Protein 1N5Z (pdb70)

Radius of gyration: 23.33 Å; Cα contacts (8 Å, |Δi|>4): 313; chains: 4; bounding box: 60×45×47 Å

GO terms:
  GO:0005778 peroxisomal membrane (C, IDA)
  GO:1990429 peroxisomal importomer complex (C, IDA)
  GO:0016561 protein import into peroxisome matrix, translocation (P, IDA)
  GO:0016560 protein import into peroxisome matrix, docking (P, IGI)
  GO:0030674 protein-macromolecule adaptor activity (F, IPI)
  GO:0016560 protein import into peroxisome matrix, docking (P, IPI)
  GO:0008320 transmembrane protein transporter activity (F, IDA)
  GO:0016560 protein import into peroxisome matrix, docking (P, IDA)
  GO:0005778 peroxisomal membrane (C, TAS)
  GO:0005515 protein binding (F, IPI)

Nearest PDB structures (foldseek):
  1n5z-assembly1_A  TM=1.014E+00  e=5.915E-13  Saccharomyces cerevisiae
  1jqq-assembly1_A  TM=9.486E-01  e=7.840E-12  Saccharomyces cerevisiae
  1n5z-assembly2_B  TM=1.001E+00  e=3.862E-11  Saccharomyces cerevisiae
  1jqq-assembly1_C  TM=9.305E-01  e=5.675E-11  Saccharomyces cerevisiae
  2rf0-assembly4_D  TM=8.964E-01  e=1.875E-04  Homo sapiens

Foldseek 3Di:
DDDDCVPWWKKFFCAWDDDPPVVAADTDHGGWMWIFPAQADPVRHHHQWTWIATPVGDTHTDGNVRIDIDD/DDDDDDDDDD/DPDWWKKFFCDWADDPDVVAADTHHGRWIKIFDAQADPVRHGHQWTWIAGPVRDTHTDGNVRIDIDDDD/DDDDDDDDPD

Sequence (160 aa):
EPIDPSKLEFARALYDFVPENPEMEVALKKGDLMAILSKKDPLGRDSDWWKVRTKNGNIGYIPYNYIEIIKMPPTLPHRDWPSKLEFARALYDFVPENPEMEVALKKGDLMAILSKKDPLGRDSDWWKVRTKNGNIGYIPYNYIEIIKRRMPPTLPHRDW

InterPro domains:
  IPR001452 SH3 domain [PF00018] (312-363)
  IPR001452 SH3 domain [PR00452] (309-319)
  IPR001452 SH3 domain [PR00452] (324-339)
  IPR001452 SH3 domain [PR00452] (346-355)
  IPR001452 SH3 domain [PR00452] (358-370)
  IPR001452 SH3 domain [PS50002] (306-372)
  IPR001452 SH3 domain [SM00326] (309-371)
  IPR007223 Peroxin 13, N-terminal [PF04088] (140-283)
  IPR035463 Peroxin 13 [PTHR19332] (5-355)
  IPR036028 SH3-like domain superfamily [SSF50044] (298-375)

Structure (mmCIF, N/CA/C/O backbone):
data_1N5Z
#
_entry.id   1N5Z
#
_cell.length_a   50.350
_cell.length_b   63.204
_cell.length_c   66.935
_cell.angle_alpha   90.00
_cell.angle_beta   90.00
_cell.angle_gamma   90.00
#
_symmetry.space_group_name_H-M   'P 21 21 21'
#
loop_
_entity.id
_entity.type
_entity.pdbx_description
1 polymer 'Peroxisomal membrane protein PAS20'
2 polymer '14-mer peptide from Peroxisomal membrane protein PEX14'
3 water water
#
loop_
_atom_site.group_PDB
_atom_site.id
_atom_site.type_symbol
_atom_site.label_atom_id
_atom_site.label_alt_id
_atom_site.label_comp_id
_atom_site.label_asym_id
_atom_site.label_entity_id
_atom_site.label_seq_id
_atom_site.pdbx_PDB_ins_code
_atom_site.Cartn_x
_atom_site.Cartn_y
_atom_site.Cartn_z
_atom_site.occupancy
_atom_site.B_iso_or_equiv
_atom_site.auth_seq_id
_atom_site.auth_comp_id
_atom_site.auth_asym_id
_atom_site.auth_atom_id
_atom_site.pdbx_PDB_model_num
ATOM 1 N N . GLU A 1 7 ? -9.882 23.440 3.752 1.00 56.59 7 GLU A N 1
ATOM 2 C CA . GLU A 1 7 ? -8.498 23.783 3.453 1.00 57.19 7 GLU A CA 1
ATOM 3 C C . GLU A 1 7 ? -7.687 22.540 3.103 1.00 55.81 7 GLU A C 1
ATOM 4 O O . GLU A 1 7 ? -7.413 21.669 3.963 1.00 53.05 7 GLU A O 1
ATOM 10 N N . PRO A 1 8 ? -7.228 22.433 1.829 1.00 58.73 8 PRO A N 1
ATOM 11 C CA . PRO A 1 8 ? -6.408 21.299 1.320 1.00 58.74 8 PRO A CA 1
ATOM 12 C C . PRO A 1 8 ? -5.012 21.029 1.950 1.00 56.66 8 PRO A C 1
ATOM 13 O O . PRO A 1 8 ? -4.440 21.833 2.724 1.00 55.74 8 PRO A O 1
ATOM 17 N N . ILE A 1 9 ? -4.468 19.866 1.578 1.00 56.20 9 ILE A N 1
ATOM 18 C CA . ILE A 1 9 ? -3.107 19.470 1.974 1.00 54.61 9 ILE A CA 1
ATOM 19 C C . ILE A 1 9 ? -2.588 18.211 1.254 1.00 55.88 9 ILE A C 1
ATOM 20 O O . ILE A 1 9 ? -3.372 17.380 0.764 1.00 55.88 9 ILE A O 1
ATOM 25 N N . ASP A 1 10 ? -1.261 18.081 1.187 1.00 56.67 10 ASP A N 1
ATOM 26 C CA . ASP A 1 10 ? -0.658 16.897 0.569 1.00 58.58 10 ASP A CA 1
ATOM 27 C C . ASP A 1 10 ? -0.819 15.701 1.513 1.00 54.42 10 ASP A C 1
ATOM 28 O O . ASP A 1 10 ? -0.263 15.659 2.625 1.00 51.58 10 ASP A O 1
ATOM 33 N N . PRO A 1 11 ? -1.593 14.730 1.053 1.00 54.02 11 PRO A N 1
ATOM 34 C CA . PRO A 1 11 ? -1.854 13.525 1.816 1.00 50.89 11 PRO A CA 1
ATOM 35 C C . PRO A 1 11 ? -0.565 12.935 2.354 1.00 50.84 11 PRO A C 1
ATOM 36 O O . PRO A 1 11 ? -0.579 12.079 3.238 1.00 48.39 11 PRO A O 1
ATOM 40 N N . SER A 1 12 ? 0.561 13.410 1.855 1.00 53.27 12 SER A N 1
ATOM 41 C CA . SER A 1 12 ? 1.746 12.633 2.087 1.00 54.31 12 SER A CA 1
ATOM 42 C C . SER A 1 12 ? 2.476 13.018 3.337 1.00 51.86 12 SER A C 1
ATOM 43 O O . SER A 1 12 ? 3.253 12.247 3.876 1.00 52.68 12 SER A O 1
ATOM 46 N N . LYS A 1 13 ? 2.149 14.206 3.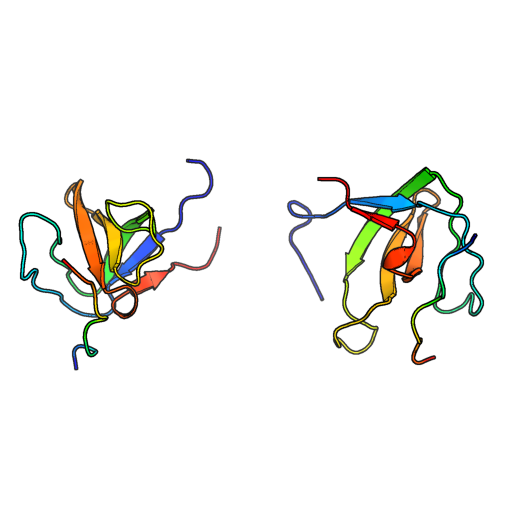809 1.00 49.33 13 LYS A N 1
ATOM 47 C CA . LYS A 1 13 ? 2.615 14.765 5.066 1.00 46.61 13 LYS A CA 1
ATOM 48 C C . LYS A 1 13 ? 1.532 14.673 6.132 1.00 40.60 13 LYS A C 1
ATOM 49 O O . LYS A 1 13 ? 1.497 15.373 7.142 1.00 36.97 13 LYS A O 1
ATOM 55 N N . LEU A 1 14 ? 0.595 13.767 5.860 1.00 38.74 14 LEU A N 1
ATOM 56 C CA . LEU A 1 14 ? -0.503 13.576 6.778 1.00 34.60 14 LEU A CA 1
ATOM 57 C C . LEU A 1 14 ? -0.054 13.020 8.136 1.00 32.55 14 LEU A C 1
ATOM 58 O O . LEU A 1 14 ? 0.768 12.120 8.177 1.00 35.31 14 LEU A O 1
ATOM 63 N N . GLU A 1 15 ? -0.593 13.534 9.241 1.00 28.59 15 GLU A N 1
ATOM 64 C CA . GLU A 1 15 ? -0.258 13.016 10.574 1.00 26.83 15 GLU A CA 1
ATOM 65 C C . GLU A 1 15 ? -1.342 12.080 11.104 1.00 24.39 15 GLU A C 1
ATOM 66 O O . GLU A 1 15 ? -2.567 12.306 10.941 1.00 22.24 15 GLU A O 1
ATOM 72 N N . PHE A 1 16 ? -0.884 11.065 11.809 1.00 24.23 16 PHE A N 1
ATOM 73 C CA . PHE A 1 16 ? -1.803 10.155 12.441 1.00 23.05 16 PHE A CA 1
ATOM 74 C C . PHE A 1 16 ? -1.758 10.306 13.953 1.00 21.91 16 PHE A C 1
ATOM 75 O O . PHE A 1 16 ? -0.769 10.797 14.508 1.00 22.13 16 PHE A O 1
ATOM 83 N N . ALA A 1 17 ? -2.826 9.875 14.617 1.00 20.50 17 ALA A N 1
ATOM 84 C CA . ALA A 1 17 ? -2.844 9.974 16.070 1.00 21.33 17 ALA A CA 1
ATOM 85 C C . ALA A 1 17 ? -3.500 8.789 16.741 1.00 22.10 17 ALA A C 1
ATOM 86 O O . ALA A 1 17 ? -4.151 7.990 16.107 1.00 22.75 17 ALA A O 1
ATOM 88 N N . ARG A 1 18 ? -3.324 8.708 18.047 1.00 22.72 18 ARG A N 1
ATOM 89 C CA . ARG A 1 18 ? -3.835 7.605 18.811 1.00 24.06 18 ARG A CA 1
ATOM 90 C C . ARG A 1 18 ? -4.536 8.217 19.976 1.00 22.87 18 ARG A C 1
ATOM 91 O O . ARG A 1 18 ? -4.065 9.226 20.537 1.00 22.86 18 ARG A O 1
ATOM 99 N N . ALA A 1 19 ? -5.681 7.631 20.322 1.00 22.25 19 ALA A N 1
ATOM 100 C CA . ALA A 1 19 ? -6.433 8.090 21.478 1.00 20.86 19 ALA A CA 1
ATOM 101 C C . ALA A 1 19 ? -5.738 7.680 22.777 1.00 22.33 19 ALA A C 1
ATOM 102 O O . ALA A 1 19 ? -5.475 6.504 22.984 1.00 23.58 19 ALA A O 1
ATOM 104 N N . LEU A 1 20 ? -5.483 8.649 23.656 1.00 20.94 20 LEU A N 1
ATOM 105 C CA . LEU A 1 20 ? -4.893 8.332 24.949 1.00 22.80 20 LEU A CA 1
ATOM 106 C C . LEU A 1 20 ? -5.941 7.942 25.955 1.00 23.18 20 LEU A C 1
ATOM 107 O O . LEU A 1 20 ? -5.641 7.220 26.894 1.00 26.08 20 LEU A O 1
ATOM 112 N N . TYR A 1 21 ? -7.161 8.431 25.754 1.00 20.63 21 TYR A N 1
ATOM 113 C CA . TYR A 1 21 ? -8.289 8.133 26.623 1.00 21.51 21 TYR A CA 1
ATOM 114 C C . TYR A 1 21 ? -9.607 8.027 25.870 1.00 19.60 21 TYR A C 1
ATOM 115 O O . TYR A 1 21 ? -9.678 8.402 24.746 1.00 17.24 21 TYR A O 1
ATOM 124 N N . ASP A 1 22 ? -10.643 7.492 26.514 1.00 22.00 22 ASP A N 1
ATOM 125 C CA . ASP A 1 22 ? -11.998 7.466 25.973 1.00 21.37 22 ASP A CA 1
ATOM 126 C C . ASP A 1 22 ? -12.484 8.903 25.876 1.00 19.85 22 ASP A C 1
ATOM 127 O O . ASP A 1 22 ? -12.066 9.780 26.689 1.00 20.17 22 ASP A O 1
ATOM 132 N N . PHE A 1 23 ? -13.327 9.166 24.881 1.00 17.71 23 PHE A N 1
ATOM 133 C CA . PHE A 1 23 ? -13.888 10.484 24.736 1.00 16.18 23 PHE A CA 1
ATOM 134 C C . PHE A 1 23 ? -15.320 10.369 24.326 1.00 17.28 23 PHE A C 1
ATOM 135 O O . PHE A 1 23 ? -15.618 9.741 23.345 1.00 17.43 23 PHE A O 1
ATOM 143 N N . VAL A 1 24 ? -16.200 11.000 25.083 1.00 18.30 24 VAL A N 1
ATOM 144 C CA . VAL A 1 24 ? -17.599 11.083 24.725 1.00 20.20 24 VAL A CA 1
ATOM 145 C C . VAL A 1 24 ? -18.022 12.476 24.187 1.00 19.48 24 VAL A C 1
ATOM 146 O O . VAL A 1 24 ? -17.931 13.473 24.864 1.00 18.35 24 VAL A O 1
ATOM 150 N N . PRO A 1 25 ? -18.490 12.518 22.956 1.00 20.34 25 PRO A N 1
ATOM 151 C CA . PRO A 1 25 ? -18.912 13.775 22.339 1.00 20.87 25 PRO A CA 1
ATOM 152 C C . PRO A 1 25 ? -20.017 14.401 23.119 1.00 24.54 25 PRO A C 1
ATOM 153 O O . PRO A 1 25 ? -21.007 13.714 23.357 1.00 27.36 25 PRO A O 1
ATOM 157 N N . GLU A 1 26 ? -19.844 15.661 23.499 1.00 25.18 26 GLU A N 1
ATOM 158 C CA . GLU A 1 26 ? -20.856 16.389 24.214 1.00 30.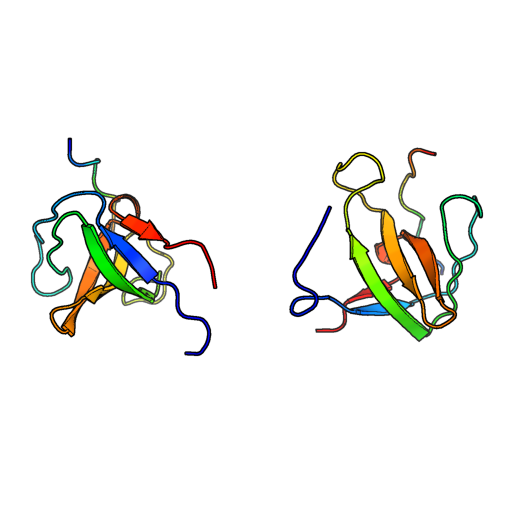09 26 GLU A CA 1
ATOM 159 C C . GLU A 1 26 ? -21.774 16.916 23.135 1.00 32.57 26 GLU A C 1
ATOM 160 O O . GLU A 1 26 ? -22.987 17.127 23.367 1.00 37.33 26 GLU A O 1
ATOM 166 N N . ASN A 1 27 ? -21.196 17.128 21.958 1.00 30.29 27 ASN A N 1
ATOM 167 C CA . ASN A 1 27 ? -21.927 17.622 20.818 1.00 31.68 27 ASN A CA 1
ATOM 168 C C . ASN A 1 27 ? -21.647 16.684 19.639 1.00 30.91 27 ASN A C 1
ATOM 169 O O . ASN A 1 27 ? -20.614 16.766 18.962 1.00 27.63 27 ASN A O 1
ATOM 174 N N . PRO A 1 28 ? -22.544 15.748 19.428 1.00 33.57 28 PRO A N 1
ATOM 175 C CA . PRO A 1 28 ? -22.394 14.744 18.359 1.00 33.86 28 PRO A CA 1
ATOM 176 C C . PRO A 1 28 ? -22.398 15.355 16.978 1.00 33.35 28 PRO A C 1
ATOM 177 O O . PRO A 1 28 ? -21.813 14.776 16.076 1.00 32.16 28 PRO A O 1
ATOM 181 N N . GLU A 1 29 ? -23.028 16.502 16.828 1.00 34.07 29 GLU A N 1
ATOM 182 C CA . GLU A 1 29 ? -23.006 17.175 15.563 1.00 35.03 29 GLU A CA 1
ATOM 183 C C . GLU A 1 29 ? -21.603 17.688 15.175 1.00 30.00 29 GLU A C 1
ATOM 184 O O . GLU A 1 29 ? -21.261 17.723 14.019 1.00 29.90 29 GLU A O 1
ATOM 190 N N . MET A 1 30 ? -20.784 18.085 16.135 1.00 26.21 30 MET A N 1
ATOM 191 C CA . MET A 1 30 ? -19.450 18.618 15.831 1.00 22.24 30 MET A CA 1
ATOM 192 C C . MET A 1 30 ? -18.278 17.720 16.266 1.00 18.39 30 MET A C 1
ATOM 193 O O . MET A 1 30 ? -17.195 17.813 15.731 1.00 15.51 30 MET A O 1
ATOM 198 N N . GLU A 1 31 ? -18.495 16.875 17.263 1.00 18.40 31 GLU A N 1
ATOM 199 C CA . GLU A 1 31 ? -17.413 16.069 17.799 1.00 17.12 31 GLU A CA 1
ATOM 200 C C . GLU A 1 31 ? -17.533 14.567 17.566 1.00 18.00 31 GLU A C 1
ATOM 201 O O . GLU A 1 31 ? -18.622 14.014 17.418 1.00 21.80 31 GLU A O 1
ATOM 207 N N . VAL A 1 32 ? -16.420 13.874 17.481 1.00 16.62 32 VAL A N 1
ATOM 208 C CA . VAL A 1 32 ? -16.523 12.422 17.327 1.00 17.44 32 VAL A CA 1
ATOM 209 C C . VAL A 1 32 ? -15.985 11.681 18.504 1.00 16.15 32 VAL A C 1
ATOM 210 O O . VAL A 1 32 ? -15.063 12.109 19.168 1.00 14.20 32 VAL A O 1
ATOM 214 N N . ALA A 1 33 ? -16.569 10.526 18.725 1.00 17.83 33 ALA A N 1
ATOM 215 C CA . ALA A 1 33 ? -16.183 9.621 19.802 1.00 17.54 33 ALA A CA 1
ATOM 216 C C . ALA A 1 33 ? -14.826 8.970 19.621 1.00 15.64 33 ALA A C 1
ATOM 217 O O . ALA A 1 33 ? -14.445 8.682 18.515 1.00 15.56 33 ALA A O 1
ATOM 219 N N . LEU A 1 34 ? -14.165 8.680 20.736 1.00 15.35 34 LEU A N 1
ATOM 220 C CA . LEU A 1 34 ? -12.923 7.932 20.769 1.00 16.18 34 LEU A CA 1
ATOM 221 C C . LEU A 1 34 ? -12.738 6.913 21.918 1.00 18.60 34 LEU A C 1
ATOM 222 O O . LEU A 1 34 ? -13.041 7.187 23.099 1.00 20.31 34 LEU A O 1
ATOM 227 N N . LYS A 1 35 ? -12.148 5.767 21.630 1.00 19.52 35 LYS A N 1
ATOM 228 C CA . LYS A 1 35 ? -11.853 4.846 22.743 1.00 21.62 35 LYS A CA 1
ATOM 229 C C . LYS A 1 35 ? -10.355 4.828 22.875 1.00 21.20 35 LYS A C 1
ATOM 230 O O . LYS A 1 35 ? -9.645 4.886 21.871 1.00 20.39 35 LYS A O 1
ATOM 236 N N . LYS A 1 36 ? -9.849 4.788 24.108 1.00 22.69 36 LYS A N 1
ATOM 237 C CA . LYS A 1 36 ? -8.402 4.733 24.224 1.00 24.07 36 LYS A CA 1
ATOM 238 C C . LYS A 1 36 ? -7.818 3.747 23.223 1.00 26.05 36 LYS A C 1
ATOM 239 O O . LYS A 1 36 ? -8.365 2.644 23.003 1.00 27.84 36 LYS A O 1
ATOM 245 N N . GLY A 1 37 ? -6.750 4.153 22.599 1.00 25.48 37 GLY A N 1
ATOM 246 C CA . GLY A 1 37 ? -6.117 3.262 21.660 1.00 27.93 37 GLY A CA 1
ATOM 247 C C . GLY A 1 37 ? -6.509 3.396 20.210 1.00 27.11 37 GLY A C 1
ATOM 248 O O . GLY A 1 37 ? -5.780 2.941 19.334 1.00 28.08 37 GLY A O 1
ATOM 249 N N . ASP A 1 38 ? -7.661 3.995 19.939 1.00 26.19 38 ASP A N 1
ATOM 250 C CA . ASP A 1 38 ? -8.096 4.147 18.554 1.00 26.09 38 ASP A CA 1
ATOM 251 C C . ASP A 1 38 ? -7.078 4.985 17.764 1.00 25.26 38 ASP A C 1
ATOM 252 O O . ASP A 1 38 ? -6.395 5.887 18.343 1.00 24.38 38 ASP A O 1
ATOM 257 N N . LEU A 1 39 ? -7.014 4.705 16.458 1.00 25.22 39 LEU A N 1
ATOM 258 C CA . LEU A 1 39 ? -6.166 5.405 15.518 1.00 24.07 39 LEU A CA 1
ATOM 259 C C . LEU A 1 39 ? -7.012 6.340 14.708 1.00 22.46 39 LEU A C 1
ATOM 260 O O . LEU A 1 39 ? -8.168 6.048 14.460 1.00 24.15 39 LEU A O 1
ATOM 265 N N . MET A 1 40 ? -6.461 7.462 14.285 1.00 20.38 40 MET A N 1
ATOM 266 C CA . MET A 1 40 ? -7.219 8.381 13.483 1.00 19.56 40 MET A CA 1
ATOM 267 C C . MET A 1 40 ? -6.239 9.232 12.685 1.00 20.15 40 MET A C 1
ATOM 268 O O . MET A 1 40 ? -5.054 9.364 13.063 1.00 21.15 40 MET A O 1
ATOM 273 N N . ALA A 1 41 ? -6.718 9.798 11.583 1.00 19.58 41 ALA A N 1
ATOM 274 C CA . ALA A 1 41 ? -5.947 10.715 10.783 1.00 19.85 41 ALA A CA 1
ATOM 275 C C . ALA A 1 41 ? -6.320 12.166 11.135 1.00 18.11 41 ALA A C 1
ATOM 276 O O . ALA A 1 41 ? -7.505 12.516 11.098 1.00 16.40 41 ALA A O 1
ATOM 278 N N . ILE A 1 42 ? -5.315 13.007 11.426 1.00 17.08 42 ILE A N 1
ATOM 279 C CA . ILE A 1 42 ? -5.618 14.400 11.674 1.00 16.09 42 ILE A CA 1
ATOM 280 C C . ILE A 1 42 ? -5.874 15.117 10.365 1.00 17.96 42 ILE A C 1
ATOM 281 O O . ILE A 1 42 ? -4.975 15.308 9.575 1.00 19.84 42 ILE A O 1
ATOM 286 N N . LEU A 1 43 ? -7.102 15.554 10.146 1.00 17.64 43 LEU A N 1
ATOM 287 C CA . LEU A 1 43 ? -7.392 16.288 8.934 1.00 18.62 43 LEU A CA 1
ATOM 288 C C . LEU A 1 43 ? -7.048 17.749 9.029 1.00 17.51 43 LEU A C 1
ATOM 289 O O . LEU A 1 43 ? -6.711 18.326 8.040 1.00 19.46 43 LEU A O 1
ATOM 294 N N . SER A 1 44 ? -7.155 18.363 10.206 1.00 15.41 44 SER A N 1
ATOM 295 C CA . SER A 1 44 ? -6.897 19.793 10.329 1.00 16.19 44 SER A CA 1
ATOM 296 C C . SER A 1 44 ? -6.810 20.179 11.797 1.00 14.67 44 SER A C 1
ATOM 297 O O . SER A 1 44 ? -7.491 19.594 12.633 1.00 13.06 44 SER A O 1
ATOM 300 N N . LYS A 1 45 ? -5.961 21.144 12.131 1.00 16.13 45 LYS A N 1
ATOM 301 C CA . LYS A 1 45 ? -5.876 21.588 13.516 1.00 15.83 45 LYS A CA 1
ATOM 302 C C . LYS A 1 45 ? -6.558 22.979 13.662 1.00 18.17 45 LYS A C 1
ATOM 303 O O . LYS A 1 45 ? -6.490 23.616 14.703 1.00 18.63 45 LYS A O 1
ATOM 309 N N . LYS A 1 46 ? -7.200 23.453 12.604 1.00 19.78 46 LYS A N 1
ATOM 310 C CA . LYS A 1 46 ? -7.936 24.681 12.702 1.00 21.75 46 LYS A CA 1
ATOM 311 C C . LYS A 1 46 ? -9.370 24.375 13.109 1.00 20.47 46 LYS A C 1
ATOM 312 O O . LYS A 1 46 ? -9.768 23.208 13.130 1.00 18.73 46 LYS A O 1
ATOM 318 N N . ASP A 1 47 ? -10.150 25.408 13.456 1.00 21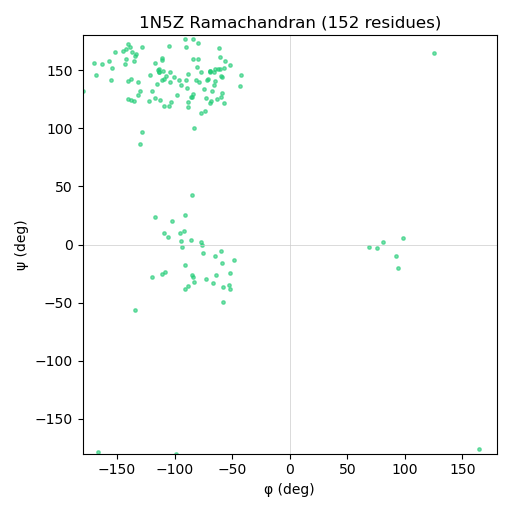.32 47 ASP A N 1
ATOM 319 C CA . ASP A 1 47 ? -11.562 25.218 13.761 1.00 19.92 47 ASP A CA 1
ATOM 320 C C . ASP A 1 47 ? -12.353 25.391 12.490 1.00 21.48 47 ASP A C 1
ATOM 321 O O . ASP A 1 47 ? -11.794 25.712 11.464 1.00 22.68 47 ASP A O 1
ATOM 326 N N . PRO A 1 48 ? -13.657 25.191 12.526 1.00 22.33 48 PRO A N 1
ATOM 327 C CA . PRO A 1 48 ? -14.455 25.374 11.302 1.00 25.11 48 PRO A CA 1
ATOM 328 C C . PRO A 1 48 ? -14.338 26.780 10.767 1.00 28.94 48 PRO A C 1
ATOM 329 O O . PRO A 1 48 ? -14.824 27.015 9.687 1.00 33.43 48 PRO A O 1
ATOM 333 N N . LEU A 1 49 ? -13.677 27.698 11.461 1.00 29.27 49 LEU A N 1
ATOM 334 C CA . LEU A 1 49 ? -13.491 29.062 10.930 1.00 33.19 49 LEU A CA 1
ATOM 335 C C . LEU A 1 49 ? -12.060 29.425 10.498 1.00 33.27 49 LEU A C 1
ATOM 336 O O . LEU A 1 49 ? -11.736 30.573 10.249 1.00 36.12 49 LEU A O 1
ATOM 341 N N . GLY A 1 50 ? -11.205 28.421 10.450 1.00 30.97 50 GLY A N 1
ATOM 342 C CA . GLY A 1 50 ? -9.807 28.572 10.096 1.00 31.77 50 GLY A CA 1
ATOM 343 C C . GLY A 1 50 ? -8.916 29.043 11.218 1.00 31.16 50 GLY A C 1
ATOM 344 O O . GLY A 1 50 ? -7.752 29.271 10.990 1.00 32.66 50 GLY A O 1
ATOM 345 N N . ARG A 1 51 ? -9.477 29.220 12.412 1.00 30.43 51 ARG A N 1
ATOM 346 C CA . ARG A 1 51 ? -8.748 29.706 13.585 1.00 30.66 51 ARG A CA 1
ATOM 347 C C . ARG A 1 51 ? -7.932 28.622 14.283 1.00 26.97 51 ARG A C 1
ATOM 348 O O . ARG A 1 51 ? -8.251 27.455 14.218 1.00 22.95 51 ARG A O 1
ATOM 356 N N . ASP A 1 52 ? -6.864 29.004 14.955 1.00 28.87 52 ASP A N 1
ATOM 357 C CA . ASP A 1 52 ? -6.115 28.004 15.710 1.00 26.98 52 ASP A CA 1
ATOM 358 C C . ASP A 1 52 ? -7.109 27.403 16.659 1.00 24.30 52 ASP A C 1
ATOM 359 O O . ASP A 1 52 ? -8.080 28.065 17.082 1.00 25.19 52 ASP A O 1
ATOM 364 N N . SER A 1 53 ? -6.878 26.154 17.035 1.00 20.57 53 SER A N 1
ATOM 365 C CA . SER A 1 53 ? -7.869 25.475 17.827 1.00 17.27 53 SER A CA 1
ATOM 366 C C . SER A 1 53 ? -7.291 24.363 18.648 1.00 16.42 53 SER A C 1
ATOM 367 O O . SER A 1 53 ? -6.415 23.638 18.212 1.00 16.03 53 SER A O 1
ATOM 370 N N . ASP A 1 54 ? -7.789 24.216 19.861 1.00 16.69 54 ASP A N 1
ATOM 371 C CA . ASP A 1 54 ? -7.351 23.116 20.668 1.00 15.33 54 ASP A CA 1
ATOM 372 C C . ASP A 1 54 ? -8.187 21.891 20.346 1.00 12.87 54 ASP A C 1
ATOM 373 O O . ASP A 1 54 ? -8.062 20.859 21.024 1.00 11.76 54 ASP A O 1
ATOM 378 N N . TRP A 1 55 ? -9.076 22.048 19.365 1.00 11.56 55 TRP A N 1
ATOM 379 C CA . TRP A 1 55 ? -9.941 20.971 18.921 1.00 11.54 55 TRP A CA 1
ATOM 380 C C . TRP A 1 55 ? -9.572 20.686 17.473 1.00 11.57 55 TRP A C 1
ATOM 381 O O . TRP A 1 55 ? -9.542 21.607 16.702 1.00 13.03 55 TRP A O 1
ATOM 392 N N . TRP A 1 56 ? -9.252 19.441 17.131 1.00 9.57 56 TRP A N 1
ATOM 393 C CA . TRP A 1 56 ? 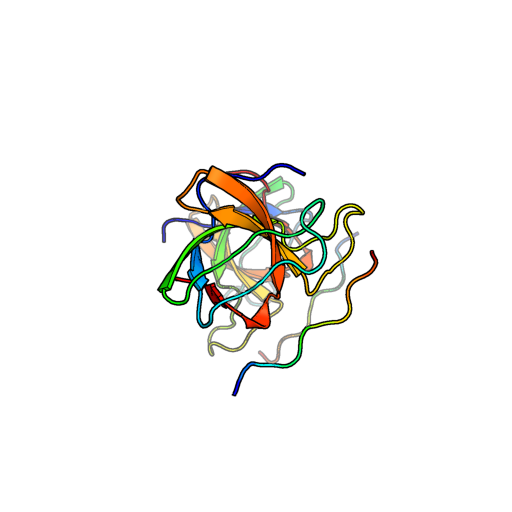-8.834 19.138 15.808 1.00 10.63 56 TRP A CA 1
ATOM 394 C C . TRP A 1 56 ? -9.835 18.241 15.059 1.00 12.18 56 TRP A C 1
ATOM 395 O O . TRP A 1 56 ? -10.518 17.390 15.665 1.00 12.10 56 TRP A O 1
ATOM 406 N N . LYS A 1 57 ? -9.912 18.429 13.741 1.00 13.59 57 LYS A N 1
ATOM 407 C CA . LYS A 1 57 ? -10.764 17.637 12.891 1.00 14.83 57 LYS A CA 1
ATOM 408 C C . LYS A 1 57 ? -9.982 16.388 12.524 1.00 14.61 57 LYS A C 1
ATOM 409 O O . LYS A 1 57 ? -8.830 16.469 12.034 1.00 13.43 57 LYS A O 1
ATOM 415 N N . VAL A 1 58 ? -10.609 15.236 12.776 1.00 14.93 58 VAL A N 1
ATOM 416 C CA . VAL A 1 58 ? -9.977 13.950 12.458 1.00 16.58 58 VAL A CA 1
ATOM 417 C C . VAL A 1 58 ? -10.898 12.956 11.826 1.00 18.84 58 VAL A C 1
ATOM 418 O O . VAL A 1 58 ? -12.099 13.146 11.862 1.00 21.20 58 VAL A O 1
ATOM 422 N N . ARG A 1 59 ? -10.334 11.900 11.260 1.00 20.73 59 ARG A N 1
ATOM 423 C CA . ARG A 1 59 ? -11.106 10.840 10.607 1.00 22.85 59 ARG A CA 1
ATOM 424 C C . ARG A 1 59 ? -10.700 9.607 11.360 1.00 23.11 59 ARG A C 1
ATOM 425 O O . ARG A 1 59 ? -9.521 9.323 11.478 1.00 23.21 59 ARG A O 1
ATOM 433 N N . THR A 1 60 ? -11.650 8.884 11.929 1.00 24.01 60 THR A N 1
ATOM 434 C CA . THR A 1 60 ? -11.255 7.728 12.711 1.00 23.68 60 THR A CA 1
ATOM 435 C C . THR A 1 60 ? -11.407 6.519 11.887 1.00 27.68 60 THR A C 1
ATOM 436 O O . THR A 1 60 ? -11.858 6.606 10.722 1.00 29.25 60 THR A O 1
ATOM 440 N N . LYS A 1 61 ? -11.069 5.394 12.517 1.00 29.39 61 LYS A N 1
ATOM 441 C 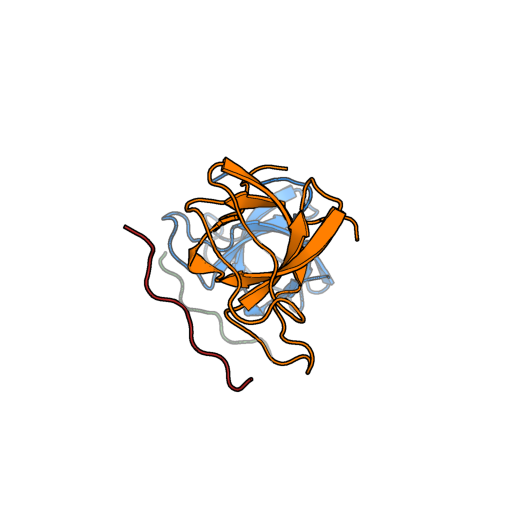CA . LYS A 1 61 ? -11.107 4.091 11.876 1.00 33.57 61 LYS A CA 1
ATOM 442 C C . LYS A 1 61 ? -12.503 3.786 11.353 1.00 35.84 61 LYS A C 1
ATOM 443 O O . LYS A 1 61 ? -12.647 3.405 10.210 1.00 39.10 61 LYS A O 1
ATOM 449 N N . ASN A 1 62 ? -13.496 3.962 12.199 1.00 35.21 62 ASN A N 1
ATOM 450 C CA . ASN A 1 62 ? -14.856 3.620 11.789 1.00 38.14 62 ASN A CA 1
ATOM 451 C C . ASN A 1 62 ? -15.300 4.517 10.653 1.00 37.48 62 ASN A C 1
ATOM 452 O O . ASN A 1 62 ? -16.352 4.288 10.090 1.00 40.85 62 ASN A O 1
ATOM 457 N N . GLY A 1 63 ? -14.540 5.561 10.332 1.00 33.73 63 GLY A N 1
ATOM 458 C CA . GLY A 1 63 ? -14.948 6.437 9.220 1.00 33.87 63 GLY A CA 1
ATOM 459 C C . GLY A 1 63 ? -15.686 7.753 9.545 1.00 31.30 63 GLY A C 1
ATOM 460 O O . GLY A 1 63 ? -16.128 8.477 8.662 1.00 31.42 63 GLY A O 1
ATOM 461 N N . ASN A 1 64 ? -15.804 8.069 10.828 1.00 27.99 64 ASN A N 1
ATOM 462 C CA . ASN A 1 64 ? -16.420 9.292 11.220 1.00 26.78 64 ASN A CA 1
ATOM 463 C C . ASN A 1 64 ? -15.450 10.458 11.127 1.00 23.82 64 ASN A C 1
ATOM 464 O O . ASN A 1 64 ? -14.269 10.319 11.465 1.00 21.47 64 ASN A O 1
ATOM 469 N N . ILE A 1 65 ? -15.953 11.609 10.687 1.00 24.01 65 ILE A N 1
ATOM 470 C CA . ILE A 1 65 ? -15.154 12.816 10.657 1.00 22.21 65 ILE A CA 1
ATOM 471 C C . ILE A 1 65 ? -15.651 13.758 11.716 1.00 19.49 65 ILE A C 1
ATOM 472 O O . ILE A 1 65 ? -16.845 13.850 11.940 1.00 20.19 65 ILE A O 1
ATOM 477 N N . GLY A 1 66 ? -14.739 14.465 12.361 1.00 16.21 66 GLY A N 1
ATOM 478 C CA . GLY A 1 66 ? -15.135 15.409 13.403 1.00 14.88 66 GLY A CA 1
ATOM 479 C C . GLY A 1 66 ? -14.006 15.880 14.318 1.00 13.11 66 GLY A C 1
ATOM 480 O O . GLY A 1 66 ? -12.810 15.544 14.160 1.00 12.47 66 GLY A O 1
ATOM 481 N N . TYR A 1 67 ? -14.387 16.656 15.308 1.00 12.76 67 TYR A N 1
ATOM 482 C CA . TYR A 1 67 ? -13.431 17.248 16.203 1.00 11.34 67 TYR A CA 1
ATOM 483 C C . TYR A 1 67 ? -13.207 16.464 17.512 1.00 10.72 67 TYR A C 1
ATOM 484 O O . TYR A 1 67 ? -14.128 15.941 18.096 1.00 11.88 67 TYR A O 1
ATOM 493 N N . ILE A 1 68 ? -11.983 16.399 17.984 1.00 10.22 68 ILE A N 1
ATOM 494 C CA . ILE A 1 68 ? -11.710 15.796 19.277 1.00 11.51 68 ILE A CA 1
ATOM 495 C C . ILE A 1 68 ? -10.772 16.714 20.027 1.00 12.85 68 ILE A C 1
ATOM 496 O O . ILE A 1 68 ? -10.100 17.559 19.389 1.00 14.03 68 ILE A O 1
ATOM 501 N N . PRO A 1 69 ? -10.677 16.554 21.348 1.00 13.69 69 PRO A N 1
ATOM 502 C CA . PRO A 1 69 ? -9.778 17.367 22.161 1.00 14.44 69 PRO A CA 1
ATOM 503 C C . PRO A 1 69 ? -8.295 17.013 21.879 1.00 14.42 69 PRO A C 1
ATOM 504 O O . PRO A 1 69 ? -7.850 15.864 22.039 1.00 15.97 69 PRO A O 1
ATOM 508 N N . TYR A 1 70 ? -7.532 18.006 21.472 1.00 13.07 70 TYR A N 1
ATOM 509 C CA . TYR A 1 70 ? -6.170 17.763 21.143 1.00 13.03 70 TYR A CA 1
ATOM 510 C C . TYR A 1 70 ? -5.366 17.010 22.238 1.00 13.75 70 TYR A C 1
ATOM 511 O O . TYR A 1 70 ? -4.509 16.131 21.949 1.00 12.89 70 TYR A O 1
ATOM 520 N N . ASN A 1 71 ? -5.636 17.348 23.479 1.00 13.54 71 ASN A N 1
ATOM 521 C CA . ASN A 1 71 ? -4.909 16.703 24.538 1.00 15.45 71 ASN A CA 1
ATOM 522 C C . ASN A 1 71 ? -5.383 15.291 24.857 1.00 15.25 71 ASN A C 1
ATOM 523 O O . ASN A 1 71 ? -4.844 14.667 25.770 1.00 17.57 71 ASN A O 1
ATOM 528 N N . TYR A 1 72 ? -6.370 14.770 24.127 1.00 13.29 72 TYR A N 1
ATOM 529 C CA . TYR A 1 72 ? -6.795 13.391 24.382 1.00 14.09 72 TYR A CA 1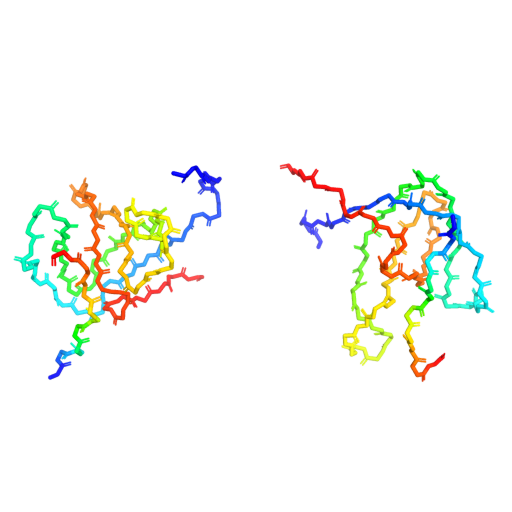
ATOM 530 C C . TYR A 1 72 ? -6.072 12.415 23.460 1.00 14.76 72 TYR A C 1
ATOM 531 O O . TYR A 1 72 ? -6.275 11.176 23.522 1.00 15.99 72 TYR A O 1
ATOM 540 N N . ILE A 1 73 ? -5.237 12.967 22.587 1.00 14.05 73 ILE A N 1
ATOM 541 C CA . ILE A 1 73 ? -4.529 12.125 21.660 1.00 14.65 73 ILE A CA 1
ATOM 542 C C . ILE A 1 73 ? -3.035 12.363 21.661 1.00 16.20 73 ILE A C 1
ATOM 543 O O . ILE A 1 73 ? -2.538 13.282 22.250 1.00 15.27 73 ILE A O 1
ATOM 548 N N . GLU A 1 74 ? -2.339 11.483 20.980 1.00 17.83 74 GLU A N 1
ATOM 549 C CA . GLU A 1 74 ? -0.918 11.547 20.843 1.00 20.67 74 GLU A CA 1
ATOM 550 C C . GLU A 1 74 ? -0.640 11.368 19.352 1.00 20.70 74 GLU A C 1
ATOM 551 O O . GLU A 1 74 ? -1.181 10.446 18.743 1.00 20.90 74 GLU A O 1
ATOM 557 N N . ILE A 1 75 ? 0.141 12.268 18.747 1.00 21.02 75 ILE A N 1
ATOM 558 C CA . ILE A 1 75 ? 0.494 12.195 17.321 1.00 21.17 75 ILE A CA 1
ATOM 559 C C . ILE A 1 75 ? 1.521 11.107 17.093 1.00 24.49 75 ILE A C 1
ATOM 560 O O . ILE A 1 75 ? 2.466 11.016 17.842 1.00 25.88 75 ILE A O 1
ATOM 565 N N . ILE A 1 76 ? 1.336 10.267 16.088 1.00 25.85 76 ILE A N 1
ATOM 566 C CA . ILE A 1 76 ? 2.345 9.258 15.851 1.00 31.70 76 ILE A CA 1
ATOM 567 C C . ILE A 1 76 ? 3.347 9.870 14.903 1.00 35.58 76 ILE A C 1
ATOM 568 O O . ILE A 1 76 ? 2.926 10.520 13.941 1.00 34.89 76 ILE A O 1
ATOM 573 N N . LYS A 1 77 ? 4.642 9.713 15.164 1.00 40.80 77 LYS A N 1
ATOM 574 C CA . LYS A 1 77 ? 5.644 10.273 14.242 1.00 46.57 77 LYS A CA 1
ATOM 575 C C . LYS A 1 77 ? 6.712 9.247 13.885 1.00 52.36 77 LYS A C 1
ATOM 576 O O . LYS A 1 77 ? 6.785 8.209 14.573 1.00 53.74 77 LYS A O 1
ATOM 582 N N . MET B 2 3 ? -9.060 11.541 36.513 1.00 36.90 3 MET P N 1
ATOM 583 C CA . MET B 2 3 ? -7.998 10.802 35.748 1.00 36.65 3 MET P CA 1
ATOM 584 C C . MET B 2 3 ? -8.056 11.205 34.279 1.00 33.70 3 MET P C 1
ATOM 585 O O . MET B 2 3 ? -7.049 11.087 33.533 1.00 34.96 3 MET P O 1
ATOM 590 N N . PRO B 2 4 ? -9.231 11.663 33.862 1.00 91.81 4 PRO P N 1
ATOM 591 C CA . PRO B 2 4 ? -9.422 12.208 32.515 1.00 78.90 4 PRO P CA 1
ATOM 592 C C . PRO B 2 4 ? -9.054 13.682 32.432 1.00 64.43 4 PRO P C 1
ATOM 593 O O . PRO B 2 4 ? -9.567 14.488 33.180 1.00 63.75 4 PRO P O 1
ATOM 597 N N . PRO B 2 5 ? -8.194 14.029 31.498 1.00 54.79 5 PRO P N 1
ATOM 598 C CA . PRO B 2 5 ? -7.760 15.414 31.313 1.00 45.15 5 PRO P CA 1
ATOM 599 C C . PRO B 2 5 ? -8.930 16.395 31.187 1.00 40.05 5 PRO P C 1
ATOM 600 O O . PRO B 2 5 ? -10.029 16.035 30.764 1.00 42.20 5 PRO P O 1
ATOM 604 N N . THR B 2 6 ? -8.713 17.646 31.534 1.00 34.77 6 THR P N 1
ATOM 605 C CA . THR B 2 6 ? -9.765 18.639 31.401 1.00 30.74 6 THR P CA 1
ATOM 606 C C . THR B 2 6 ? -9.951 18.915 29.971 1.00 25.59 6 THR P C 1
ATOM 607 O O . THR B 2 6 ? -9.014 18.967 29.221 1.00 24.18 6 THR P O 1
ATOM 611 N N . LEU B 2 7 ? -11.177 19.099 29.562 1.00 25.13 7 LEU P N 1
ATOM 612 C CA . LEU B 2 7 ? -11.441 19.374 28.160 1.00 21.24 7 LEU P CA 1
ATOM 613 C C . LEU B 2 7 ? -11.140 20.837 27.843 1.00 18.32 7 LEU P C 1
ATOM 614 O O . LEU B 2 7 ? -11.439 21.726 28.595 1.00 18.51 7 LEU P O 1
ATOM 619 N N . PRO B 2 8 ? -10.548 21.077 26.703 1.00 17.66 8 PRO P N 1
ATOM 620 C CA . PRO B 2 8 ? -10.279 22.451 26.240 1.00 17.97 8 PRO P CA 1
ATOM 621 C C . PRO B 2 8 ? -11.581 23.134 25.897 1.00 19.04 8 PRO P C 1
ATOM 622 O O . PRO B 2 8 ? -12.481 22.463 25.454 1.00 18.12 8 PRO P O 1
ATOM 626 N N . HIS B 2 9 ? -11.652 24.445 26.079 1.00 23.00 9 HIS P N 1
ATOM 627 C CA . HIS B 2 9 ? -12.851 25.247 25.799 1.00 27.04 9 HIS P CA 1
ATOM 628 C C . HIS B 2 9 ? -13.245 25.106 24.361 1.00 28.22 9 HIS P C 1
ATOM 629 O O . HIS B 2 9 ? -12.417 25.253 23.480 1.00 29.75 9 HIS P O 1
ATOM 636 N N . ARG B 2 10 ? -14.502 24.819 24.107 1.00 29.74 10 ARG P N 1
ATOM 637 C CA . ARG B 2 10 ? -14.911 24.728 22.723 1.00 33.57 10 ARG P CA 1
ATOM 638 C C . ARG B 2 10 ? -15.888 25.865 22.393 1.00 38.75 10 ARG P C 1
ATOM 639 O O . ARG B 2 10 ? -16.631 26.307 23.266 1.00 40.36 10 ARG P O 1
ATOM 647 N N . ASP B 2 11 ? -15.871 26.344 21.147 1.00 43.12 11 ASP P N 1
ATOM 648 C CA . ASP B 2 11 ? -16.704 27.463 20.727 1.00 49.18 11 ASP P CA 1
ATOM 649 C C . ASP B 2 11 ? -18.036 27.076 20.176 1.00 50.48 11 ASP P C 1
ATOM 650 O O . ASP B 2 11 ? -18.581 27.827 19.403 1.00 57.83 11 ASP P O 1
ATOM 655 N N . TRP B 2 12 ? -18.579 25.936 20.539 1.00 45.37 12 TRP P N 1
ATOM 656 C CA . TRP B 2 12 ? -19.887 25.593 20.027 1.00 48.83 12 TRP P CA 1
ATOM 657 C C . TRP B 2 12 ? -20.654 24.914 21.130 1.00 47.73 12 TRP P C 1
ATOM 658 O O . TRP B 2 12 ? -20.020 24.592 22.130 1.00 44.45 12 TRP P O 1
ATOM 669 N N . PRO C 1 11 ? 19.027 15.746 2.489 1.00 68.44 11 PRO B N 1
ATOM 670 C CA . PRO C 1 11 ? 19.530 14.729 1.479 1.00 73.26 11 PRO B CA 1
ATOM 671 C C . PRO C 1 11 ? 18.441 14.088 0.611 1.00 78.18 11 PRO B C 1
ATOM 672 O O . PRO C 1 11 ? 18.760 13.220 -0.205 1.00 83.26 11 PRO B O 1
ATOM 676 N N . SER C 1 12 ? 17.195 14.483 0.794 1.00 77.75 12 SER B N 1
ATOM 677 C CA . SER C 1 12 ? 16.063 14.013 0.005 1.00 82.79 12 SER B CA 1
ATOM 678 C C . SER C 1 12 ? 15.172 15.173 -0.426 1.00 78.72 12 SER B C 1
ATOM 679 O O . SER C 1 12 ? 14.837 15.334 -1.596 1.00 79.95 12 SER B O 1
ATOM 682 N N . LYS C 1 13 ? 14.739 15.876 0.582 1.00 74.52 13 LYS B N 1
ATOM 683 C CA . LYS C 1 13 ? 14.201 17.214 0.407 1.00 70.04 13 LYS B CA 1
ATOM 684 C C . LYS C 1 13 ? 15.307 18.256 0.489 1.00 63.07 13 LYS B C 1
ATOM 685 O O . LYS C 1 13 ? 16.052 18.034 1.488 1.00 62.48 13 LYS B O 1
ATOM 691 N N . LEU C 1 14 ? 15.526 18.952 -0.490 1.00 58.23 14 LEU B N 1
ATOM 692 C CA . LEU C 1 14 ? 16.667 19.804 -0.457 1.00 50.66 14 LEU B CA 1
ATOM 693 C C . LEU C 1 14 ? 16.052 21.101 -0.882 1.00 46.87 14 LEU B C 1
ATOM 694 O O . LEU C 1 14 ? 15.273 21.123 -1.805 1.00 49.17 14 LEU B O 1
ATOM 699 N N . GLU C 1 15 ? 16.311 22.191 -0.193 1.00 41.51 15 GLU B N 1
ATOM 700 C CA . GLU C 1 15 ? 15.698 23.401 -0.681 1.00 39.28 15 GLU B CA 1
ATOM 701 C C . GLU C 1 15 ? 16.568 23.975 -1.763 1.00 37.33 15 GLU B C 1
ATOM 702 O O . GLU C 1 15 ? 17.746 23.667 -1.845 1.00 37.10 15 GLU B O 1
ATOM 708 N N . PHE C 1 16 ? 15.976 24.822 -2.590 1.00 36.98 16 PHE B N 1
ATOM 709 C CA . PHE C 1 16 ? 16.661 25.502 -3.673 1.00 34.47 16 PHE B CA 1
ATOM 710 C C . PHE C 1 16 ? 16.226 26.956 -3.648 1.00 31.73 16 PHE B C 1
ATOM 711 O O . PHE C 1 16 ? 15.154 27.308 -3.138 1.00 31.95 16 PHE B O 1
ATOM 719 N N . ALA C 1 17 ? 17.038 27.817 -4.228 1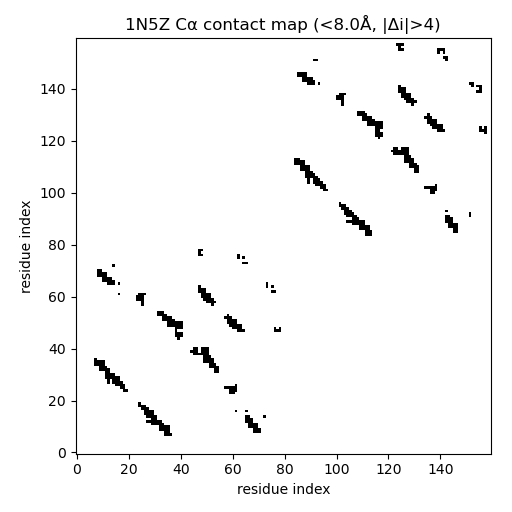.00 29.64 17 ALA B N 1
ATOM 720 C CA . ALA C 1 17 ? 16.706 29.238 -4.214 1.00 28.35 17 ALA B CA 1
ATOM 721 C C . ALA C 1 17 ? 17.274 29.936 -5.403 1.00 28.75 17 ALA B C 1
ATOM 722 O O . ALA C 1 17 ? 18.144 29.420 -6.085 1.00 29.88 17 ALA B O 1
ATOM 724 N N . ARG C 1 18 ? 16.790 31.139 -5.636 1.00 28.85 18 ARG B N 1
ATOM 725 C CA . ARG C 1 18 ? 17.393 31.949 -6.641 1.00 28.90 18 ARG B CA 1
ATOM 726 C C . ARG C 1 18 ? 17.859 33.237 -6.002 1.00 25.71 18 ARG B C 1
ATOM 727 O O . ARG C 1 18 ? 17.256 33.739 -5.048 1.00 23.99 18 ARG B O 1
ATOM 735 N N . ALA C 1 19 ? 18.978 33.743 -6.509 1.00 25.23 19 ALA B N 1
ATOM 736 C CA . ALA C 1 19 ? 19.489 35.030 -6.068 1.00 23.27 19 ALA B CA 1
ATOM 737 C C . ALA C 1 19 ? 18.557 36.159 -6.512 1.00 25.44 19 ALA B C 1
ATOM 738 O O . ALA C 1 19 ? 18.145 36.240 -7.676 1.00 27.53 19 ALA B O 1
ATOM 740 N N . LEU C 1 20 ? 18.247 37.024 -5.565 1.00 23.88 20 LEU B N 1
ATOM 741 C CA . LEU C 1 20 ? 17.436 38.169 -5.815 1.00 26.41 20 LEU B CA 1
ATOM 742 C C . LEU C 1 20 ? 18.346 39.311 -6.245 1.00 27.11 20 LEU B C 1
ATOM 743 O O . LEU C 1 20 ? 17.944 40.119 -7.042 1.00 30.04 20 LEU B O 1
ATOM 748 N N . TYR C 1 21 ? 19.556 39.404 -5.686 1.00 24.13 21 TYR B N 1
ATOM 749 C CA . TYR C 1 21 ? 20.477 40.481 -6.052 1.00 26.17 21 TYR B CA 1
ATOM 750 C C . TYR C 1 21 ? 21.872 39.986 -6.310 1.00 24.68 21 TYR B C 1
ATOM 751 O O . TYR C 1 21 ? 22.213 38.886 -5.945 1.00 22.76 21 TYR B O 1
ATOM 760 N N . ASP C 1 22 ? 22.692 40.797 -6.946 1.00 26.74 22 ASP B N 1
ATOM 761 C CA . ASP C 1 22 ? 24.062 40.401 -7.129 1.00 25.67 22 ASP B CA 1
ATOM 762 C C . ASP C 1 22 ? 24.746 40.430 -5.777 1.00 22.54 22 ASP B C 1
ATOM 763 O O . ASP C 1 22 ? 24.368 41.229 -4.907 1.00 21.78 22 ASP B O 1
ATOM 768 N N . PHE C 1 23 ? 25.730 39.558 -5.577 1.00 20.08 23 PHE B N 1
ATOM 769 C CA . PHE C 1 23 ? 26.473 39.567 -4.307 1.00 18.29 23 PHE B CA 1
ATOM 770 C C . PHE C 1 23 ? 27.964 39.396 -4.490 1.00 19.16 23 PHE B C 1
ATOM 771 O O . PHE C 1 23 ? 28.406 38.413 -5.084 1.00 18.97 23 PHE B O 1
ATOM 779 N N . VAL C 1 24 ? 28.751 40.322 -3.976 1.00 20.71 24 VAL B N 1
ATOM 780 C CA . VAL C 1 24 ? 30.170 40.135 -4.065 1.00 22.06 24 VAL B CA 1
ATOM 781 C C . VAL C 1 24 ? 30.690 39.685 -2.704 1.00 20.67 24 VAL B C 1
ATOM 782 O O . VAL C 1 24 ? 30.413 40.302 -1.719 1.00 20.64 24 VAL B O 1
ATOM 786 N N . PRO C 1 25 ? 31.355 38.545 -2.619 1.00 21.34 25 PRO B N 1
ATOM 787 C CA . PRO C 1 25 ? 31.879 38.066 -1.328 1.00 22.04 25 PRO B CA 1
ATOM 788 C C . PRO C 1 25 ? 32.906 39.018 -0.759 1.00 26.63 25 PRO B C 1
ATOM 789 O O . PRO C 1 25 ? 33.614 39.678 -1.510 1.00 29.23 25 PRO B O 1
ATOM 793 N N . GLU C 1 26 ? 33.018 39.061 0.561 1.00 28.55 26 GLU B N 1
ATOM 794 C CA . GLU C 1 26 ? 34.024 39.913 1.191 1.00 33.32 26 GLU B CA 1
ATOM 795 C C . GLU C 1 26 ? 35.064 38.979 1.732 1.00 34.02 26 GLU B C 1
ATOM 796 O O . GLU C 1 26 ? 36.202 39.347 1.905 1.00 37.43 26 GLU B O 1
ATOM 802 N N . ASN C 1 27 ? 34.660 37.745 1.978 1.00 31.40 27 ASN B N 1
ATOM 803 C CA . ASN C 1 27 ? 35.595 36.779 2.491 1.00 33.77 27 ASN B CA 1
ATOM 804 C C . ASN C 1 27 ? 35.476 35.551 1.622 1.00 32.01 27 ASN B C 1
ATOM 805 O O . ASN C 1 27 ? 34.727 34.627 1.891 1.00 28.65 27 ASN B O 1
ATOM 810 N N . PRO C 1 28 ? 36.236 35.590 0.541 1.00 34.33 28 PRO B N 1
ATOM 811 C CA . PRO C 1 28 ? 36.223 34.577 -0.504 1.00 34.03 28 PRO B CA 1
ATOM 812 C C . PRO C 1 28 ? 36.565 33.211 0.063 1.00 35.29 28 PRO B C 1
ATOM 813 O O . PRO C 1 28 ? 36.349 32.204 -0.606 1.00 35.06 28 PRO B O 1
ATOM 817 N N . GLU C 1 29 ? 37.129 33.175 1.259 1.00 36.67 29 GLU B N 1
ATOM 818 C CA . GLU C 1 29 ? 37.356 31.863 1.850 1.00 37.95 29 GLU B CA 1
ATOM 819 C C . GLU C 1 29 ? 36.046 31.229 2.304 1.00 34.03 29 GLU B C 1
ATOM 820 O O . GLU C 1 29 ? 35.892 30.020 2.232 1.00 35.03 29 GLU B O 1
ATOM 826 N N . MET C 1 30 ? 35.051 32.058 2.690 1.00 30.61 30 MET B N 1
ATOM 827 C CA . MET C 1 30 ? 33.856 31.515 3.323 1.00 28.03 30 MET B CA 1
ATOM 828 C C . MET C 1 30 ? 32.608 31.833 2.509 1.00 24.54 30 MET B C 1
ATOM 829 O O . MET C 1 30 ? 31.619 31.068 2.652 1.00 22.49 30 MET B O 1
ATOM 834 N N . GLU C 1 31 ? 32.557 32.902 1.750 1.00 23.42 31 GLU B N 1
ATOM 835 C CA . GLU C 1 31 ? 31.336 33.288 1.030 1.00 20.22 31 GLU B CA 1
ATOM 836 C C . GLU C 1 31 ? 31.492 33.099 -0.463 1.00 20.49 31 GLU B C 1
ATOM 837 O O . GLU C 1 31 ? 32.592 33.222 -0.990 1.00 23.78 31 GLU B O 1
ATOM 843 N N . VAL C 1 32 ? 30.411 32.791 -1.160 1.00 18.34 32 VAL B N 1
ATOM 844 C CA . VAL C 1 32 ? 30.496 32.673 -2.629 1.00 18.60 32 VAL B CA 1
ATOM 845 C C . VAL C 1 32 ? 29.765 33.788 -3.315 1.00 16.75 32 VAL B C 1
ATOM 846 O O . VAL C 1 32 ? 28.901 34.409 -2.762 1.00 13.79 32 VAL B O 1
ATOM 850 N N . ALA C 1 33 ? 30.094 34.006 -4.556 1.00 18.58 33 ALA B N 1
ATOM 851 C CA . ALA C 1 33 ? 29.482 35.111 -5.264 1.00 19.77 33 ALA B CA 1
ATOM 852 C C . ALA C 1 33 ? 28.063 34.762 -5.760 1.00 19.41 33 ALA B C 1
ATOM 853 O O . ALA C 1 33 ? 27.737 33.575 -5.869 1.00 19.72 33 ALA B O 1
ATOM 855 N N . LEU C 1 34 ? 27.239 35.776 -6.053 1.00 19.16 34 LEU B N 1
ATOM 856 C CA . LEU C 1 34 ? 25.914 35.520 -6.605 1.00 20.21 34 LEU B CA 1
ATOM 857 C C . LEU C 1 34 ? 25.530 36.460 -7.712 1.00 22.67 34 LEU B C 1
ATOM 858 O O . LEU C 1 34 ? 25.803 37.663 -7.643 1.00 24.37 34 LEU B O 1
ATOM 863 N N . LYS C 1 35 ? 24.840 35.917 -8.701 1.00 24.55 35 LYS B N 1
ATOM 864 C CA . LYS C 1 35 ? 24.272 36.720 -9.752 1.00 28.27 35 LYS B CA 1
ATOM 865 C C . LYS C 1 35 ? 22.788 36.616 -9.667 1.00 28.44 35 LYS B C 1
ATOM 866 O O . LYS C 1 35 ? 22.247 35.555 -9.425 1.00 26.59 35 LYS B O 1
ATOM 872 N N . LYS C 1 36 ? 22.131 37.746 -9.844 1.00 31.46 36 LYS B N 1
ATOM 873 C CA . LYS C 1 36 ? 20.690 37.777 -9.856 1.00 33.86 36 LYS B CA 1
ATOM 874 C C . LYS C 1 36 ? 20.194 36.606 -10.654 1.00 36.24 36 LYS B C 1
ATOM 875 O O . LYS C 1 36 ? 20.810 36.155 -11.639 1.00 38.35 36 LYS B O 1
ATOM 881 N N . GLY C 1 37 ? 19.066 36.091 -10.214 1.00 36.76 37 GLY B N 1
ATOM 882 C CA . GLY C 1 37 ? 18.443 34.996 -10.924 1.00 39.46 37 GLY B CA 1
ATOM 883 C C . GLY C 1 37 ? 19.269 33.746 -10.798 1.00 37.55 37 GLY B C 1
ATOM 884 O O . GLY C 1 37 ? 18.883 32.700 -11.287 1.00 39.51 37 GLY B O 1
ATOM 885 N N . ASP C 1 38 ? 20.409 33.845 -10.127 1.00 34.44 38 ASP B N 1
ATOM 886 C CA . ASP C 1 38 ? 21.244 32.673 -9.978 1.00 32.94 38 ASP B CA 1
ATOM 887 C C . ASP C 1 38 ? 20.455 31.583 -9.270 1.00 31.51 38 ASP B C 1
ATOM 888 O O . ASP C 1 38 ? 19.654 31.854 -8.361 1.00 29.90 38 ASP B O 1
ATOM 893 N N . LEU C 1 39 ? 20.701 30.347 -9.677 1.00 32.31 39 LEU B N 1
ATOM 894 C CA . LEU C 1 39 ? 20.056 29.203 -9.069 1.00 31.92 39 LEU B CA 1
ATOM 895 C C . LEU C 1 39 ? 21.079 28.533 -8.154 1.00 29.03 39 LEU B C 1
ATOM 896 O O . LEU C 1 39 ? 22.247 28.433 -8.502 1.00 29.63 39 LEU B O 1
ATOM 901 N N . MET C 1 40 ? 20.656 28.084 -6.977 1.00 27.28 40 MET B N 1
ATOM 902 C CA . MET C 1 40 ? 21.550 27.420 -6.031 1.00 24.87 40 MET B CA 1
ATOM 903 C C . MET C 1 40 ? 20.814 26.478 -5.100 1.00 25.57 40 MET B C 1
ATOM 904 O O . MET C 1 40 ? 19.647 26.695 -4.787 1.00 25.92 40 MET B O 1
ATOM 909 N N . ALA C 1 41 ? 21.509 25.449 -4.631 1.00 25.67 41 ALA B N 1
ATOM 910 C CA . ALA C 1 41 ? 20.934 24.554 -3.660 1.00 26.61 41 ALA B CA 1
ATOM 911 C C . ALA C 1 41 ? 21.354 25.036 -2.275 1.00 23.71 41 ALA B C 1
ATOM 912 O O . ALA C 1 41 ? 22.514 25.430 -2.074 1.00 22.46 41 ALA B O 1
ATOM 914 N N . ILE C 1 42 ? 20.433 25.038 -1.314 1.00 23.06 42 ILE B N 1
ATOM 915 C CA . ILE C 1 42 ? 20.797 25.450 0.027 1.00 20.92 42 ILE B CA 1
ATOM 916 C C . ILE C 1 42 ? 21.291 24.212 0.746 1.00 23.49 42 ILE B C 1
ATOM 917 O O . ILE C 1 42 ? 20.560 23.240 0.869 1.00 25.73 42 ILE B O 1
ATOM 922 N N . LEU C 1 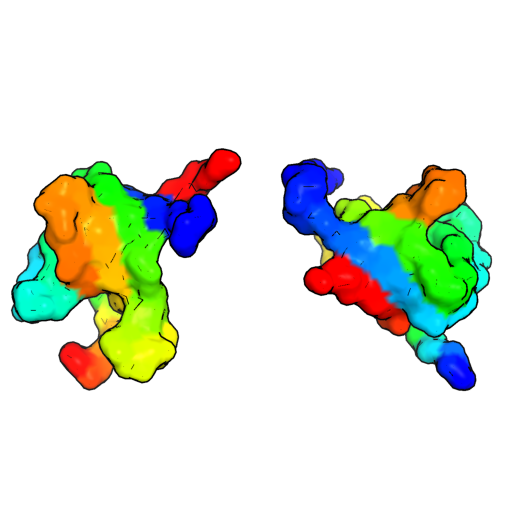43 ? 22.516 24.280 1.243 1.00 22.82 43 LEU B N 1
ATOM 923 C CA . LEU C 1 43 ? 23.099 23.172 1.946 1.00 26.60 43 LEU B CA 1
ATOM 924 C C . LEU C 1 43 ? 22.845 23.211 3.446 1.00 27.85 43 LEU B C 1
ATOM 925 O O . LEU C 1 43 ? 22.651 22.162 4.065 1.00 31.88 43 LEU B O 1
ATOM 930 N N . SER C 1 44 ? 22.878 24.403 4.043 1.00 25.79 44 SER B N 1
ATOM 931 C CA . SER C 1 44 ? 22.715 24.524 5.479 1.00 26.41 44 SER B CA 1
ATOM 932 C C . SER C 1 44 ? 22.372 25.928 5.871 1.00 24.19 44 SER B C 1
ATOM 933 O O . SER C 1 44 ? 22.731 26.907 5.186 1.00 22.88 44 SER B O 1
ATOM 936 N N . LYS C 1 45 ? 21.727 26.041 7.017 1.00 24.80 45 LYS B N 1
ATOM 937 C CA . LYS C 1 45 ? 21.409 27.348 7.533 1.00 22.14 45 LYS B CA 1
ATOM 938 C C . LYS C 1 45 ? 22.114 27.558 8.840 1.00 23.33 45 LYS B C 1
ATOM 939 O O . LYS C 1 45 ? 21.674 28.348 9.654 1.00 23.74 45 LYS B O 1
ATOM 945 N N . LYS C 1 46 ? 23.206 26.838 9.053 1.00 24.70 46 LYS B N 1
ATOM 946 C CA . LYS C 1 46 ? 23.981 27.048 10.250 1.00 26.50 46 LYS B CA 1
ATOM 947 C C . LYS C 1 46 ? 25.345 27.529 9.827 1.00 24.35 46 LYS B C 1
ATOM 948 O O . LYS C 1 46 ? 25.791 27.261 8.693 1.00 22.23 46 LYS B O 1
ATOM 954 N N . ASP C 1 47 ? 26.017 28.232 10.728 1.00 24.04 47 ASP B N 1
ATOM 955 C CA . ASP C 1 47 ? 27.364 28.666 10.453 1.00 23.76 47 ASP B CA 1
ATOM 956 C C . ASP C 1 47 ? 28.321 27.494 10.683 1.00 27.04 47 ASP B C 1
ATOM 957 O O . ASP C 1 47 ? 27.933 26.437 11.174 1.00 29.11 47 ASP B O 1
ATOM 962 N N . PRO C 1 48 ? 29.589 27.675 10.355 1.00 27.86 48 PRO B N 1
ATOM 963 C CA . PRO C 1 48 ? 30.555 26.588 10.513 1.00 31.44 48 PRO B CA 1
ATOM 964 C C . PRO C 1 48 ? 30.551 25.975 11.902 1.00 36.51 48 PRO B C 1
ATOM 965 O O . PRO C 1 48 ? 30.930 24.792 12.044 1.00 40.18 48 PRO B O 1
ATOM 969 N N . LEU C 1 49 ? 30.120 26.731 12.909 1.00 37.09 49 LEU B N 1
ATOM 970 C CA . LEU C 1 49 ? 30.152 26.221 14.289 1.00 42.95 49 LEU B CA 1
ATOM 971 C C . LEU C 1 49 ? 28.858 25.540 14.718 1.00 43.56 49 LEU B C 1
ATOM 972 O O . LEU C 1 49 ? 28.643 25.301 15.902 1.00 46.63 49 LEU B O 1
ATOM 977 N N . GLY C 1 50 ? 27.975 25.281 13.752 1.00 40.83 50 GLY B N 1
ATOM 978 C CA . GLY C 1 50 ? 26.668 24.702 14.030 1.00 40.91 50 GLY B CA 1
ATOM 979 C C . GLY C 1 50 ? 25.612 25.633 14.626 1.00 38.94 50 GLY B C 1
ATOM 980 O O . GLY C 1 50 ? 24.504 25.216 14.831 1.00 39.40 50 GLY B O 1
ATOM 981 N N . ARG C 1 51 ? 25.944 26.881 14.920 1.00 37.84 51 ARG B N 1
ATOM 982 C CA . ARG C 1 51 ? 24.952 27.815 15.431 1.00 37.59 51 ARG B CA 1
ATOM 983 C C . ARG C 1 51 ? 24.095 28.297 14.280 1.00 32.97 51 ARG B C 1
ATOM 984 O O . ARG C 1 51 ? 24.582 28.389 13.158 1.00 29.92 51 ARG B O 1
ATOM 992 N N . ASP C 1 52 ? 22.826 28.603 14.556 1.00 33.24 52 ASP B N 1
ATOM 993 C CA . ASP C 1 52 ? 21.918 29.133 13.536 1.00 29.98 52 ASP B CA 1
ATOM 994 C C . ASP C 1 52 ? 22.492 30.435 12.989 1.00 27.46 52 ASP B C 1
ATOM 995 O O . ASP C 1 52 ? 23.100 31.176 13.748 1.00 29.32 52 ASP B O 1
ATOM 1000 N N . SER C 1 53 ? 22.306 30.712 11.673 1.00 23.48 53 SER B N 1
ATOM 1001 C CA . SER C 1 53 ? 22.902 31.886 11.047 1.00 21.87 53 SER B CA 1
ATOM 1002 C C . SER C 1 53 ? 21.967 32.488 10.004 1.00 19.63 53 SER B C 1
ATOM 1003 O O . SER C 1 53 ? 21.154 31.832 9.382 1.00 19.48 53 SER B O 1
ATOM 1006 N N . ASP C 1 54 ? 22.178 33.791 9.773 1.00 18.46 54 ASP B N 1
ATOM 1007 C CA . ASP C 1 54 ? 21.483 34.433 8.712 1.00 16.00 54 ASP B CA 1
ATOM 1008 C C . ASP C 1 54 ? 22.389 34.416 7.487 1.00 13.96 54 ASP B C 1
ATOM 1009 O O . ASP C 1 54 ? 22.108 35.032 6.461 1.00 12.69 54 ASP B O 1
ATOM 1014 N N . TRP C 1 55 ? 23.474 33.665 7.576 1.00 13.88 55 TRP B N 1
ATOM 1015 C CA . TRP C 1 55 ? 24.303 33.402 6.400 1.00 12.84 55 TRP B CA 1
ATOM 1016 C C . TRP C 1 55 ? 24.150 31.896 6.095 1.00 13.47 55 TRP B C 1
ATOM 1017 O O . TRP C 1 55 ? 24.369 31.063 6.969 1.00 15.15 55 TRP B O 1
ATOM 1028 N N . TRP C 1 56 ? 23.741 31.533 4.883 1.00 13.02 56 TRP B N 1
ATOM 1029 C CA . TRP C 1 56 ? 23.569 30.117 4.612 1.00 15.04 56 TRP B CA 1
ATOM 1030 C C . TRP C 1 56 ? 24.659 29.570 3.708 1.00 16.21 56 TRP B C 1
ATOM 1031 O O . TRP C 1 56 ? 25.174 30.281 2.857 1.00 16.08 56 TRP B O 1
ATOM 1042 N N . LYS C 1 57 ? 25.048 28.322 3.956 1.00 18.35 57 LYS B N 1
ATOM 1043 C CA . LYS C 1 57 ? 25.999 27.635 3.132 1.00 19.13 57 LYS B CA 1
ATOM 1044 C C . LYS C 1 57 ? 25.145 27.068 1.987 1.00 19.97 57 LYS B C 1
ATOM 1045 O O . LYS C 1 57 ? 24.097 26.398 2.201 1.00 20.31 57 LYS B O 1
ATOM 1051 N N . VAL C 1 58 ? 25.587 27.321 0.764 1.00 19.62 58 VAL B N 1
ATOM 1052 C CA . VAL C 1 58 ? 24.854 26.804 -0.386 1.00 20.72 58 VAL B CA 1
ATOM 1053 C C . VAL C 1 58 ? 25.763 26.308 -1.505 1.00 23.10 58 VAL B C 1
ATOM 1054 O O . VAL C 1 58 ? 26.985 26.504 -1.447 1.00 23.49 58 VAL B O 1
ATOM 1058 N N . ARG C 1 59 ? 25.169 25.673 -2.520 1.00 25.06 59 ARG B N 1
ATOM 1059 C CA . ARG C 1 59 ? 25.909 25.235 -3.707 1.00 26.71 59 ARG B CA 1
ATOM 1060 C C . ARG C 1 59 ? 25.340 25.905 -4.916 1.00 26.51 59 ARG B C 1
ATOM 1061 O O . ARG C 1 59 ? 24.135 25.893 -5.093 1.00 27.04 59 ARG B O 1
ATOM 1069 N N . THR C 1 60 ? 26.210 26.460 -5.760 1.00 27.15 60 THR B N 1
ATOM 1070 C CA . THR C 1 60 ? 25.802 27.215 -6.946 1.00 27.59 60 THR B CA 1
ATOM 1071 C C . THR C 1 60 ? 25.988 26.446 -8.220 1.00 31.23 60 THR B C 1
ATOM 1072 O O . THR C 1 60 ? 26.560 25.374 -8.229 1.00 32.15 60 THR B O 1
ATOM 1076 N N . LYS C 1 61 ? 25.458 27.034 -9.285 1.00 33.39 61 LYS B N 1
ATOM 1077 C CA . LYS C 1 61 ? 25.568 26.431 -10.602 1.00 38.98 61 LYS B CA 1
ATOM 1078 C C . LYS C 1 61 ? 27.017 26.100 -10.925 1.00 41.20 61 LYS B C 1
ATOM 1079 O O . LYS C 1 61 ? 27.338 25.098 -11.518 1.00 44.93 61 LYS B O 1
ATOM 1085 N N . ASN C 1 62 ? 27.888 26.971 -10.430 1.00 39.20 62 ASN B N 1
ATOM 1086 C CA . ASN C 1 62 ? 29.282 26.804 -10.774 1.00 42.17 62 ASN B CA 1
ATOM 1087 C C . ASN C 1 62 ? 29.892 25.657 -9.995 1.00 43.19 62 ASN B C 1
ATOM 1088 O O . ASN C 1 62 ? 31.038 25.273 -10.248 1.00 45.47 62 ASN B O 1
ATOM 1093 N N . GLY C 1 63 ? 29.159 25.097 -9.041 1.00 41.90 63 GLY B N 1
ATOM 1094 C CA . GLY C 1 63 ? 29.692 24.054 -8.176 1.00 42.24 63 GLY B CA 1
ATOM 1095 C C . GLY C 1 63 ? 30.291 24.666 -6.906 1.00 38.64 63 GLY B C 1
ATOM 1096 O O . GLY C 1 63 ? 30.612 23.945 -5.957 1.00 38.25 63 GLY B O 1
ATOM 1097 N N . ASN C 1 64 ? 30.416 25.998 -6.900 1.00 35.67 64 ASN B N 1
ATOM 1098 C CA . ASN C 1 64 ? 30.963 26.756 -5.766 1.00 33.22 64 ASN B CA 1
ATOM 1099 C C . ASN C 1 64 ? 30.127 26.625 -4.518 1.00 29.59 64 ASN B C 1
ATOM 1100 O O . ASN C 1 64 ? 28.931 26.913 -4.534 1.00 28.27 64 ASN B O 1
ATOM 1105 N N . ILE C 1 65 ? 30.777 26.205 -3.442 1.00 28.03 65 ILE B N 1
ATOM 1106 C CA . ILE C 1 65 ? 30.123 26.060 -2.178 1.00 25.13 65 ILE B CA 1
ATOM 1107 C C . ILE C 1 65 ? 30.593 27.133 -1.206 1.00 22.56 65 ILE B C 1
ATOM 1108 O O . ILE C 1 65 ? 31.771 27.192 -0.872 1.00 22.73 65 ILE B O 1
ATOM 1113 N N . GLY C 1 66 ? 29.663 27.958 -0.737 1.00 18.97 66 GLY B N 1
ATOM 1114 C CA . GLY C 1 66 ? 29.984 28.961 0.255 1.00 17.69 66 GLY B CA 1
ATOM 1115 C C . GLY C 1 66 ? 28.822 29.633 0.955 1.00 15.14 66 GLY B C 1
ATOM 1116 O O . GLY C 1 66 ? 27.644 29.322 0.699 1.00 15.22 66 GLY B O 1
ATOM 1117 N N . TYR C 1 67 ? 29.140 30.562 1.841 1.00 13.72 67 TYR B N 1
ATOM 1118 C CA . TYR C 1 67 ? 28.074 31.269 2.528 1.00 12.57 67 TYR B CA 1
ATOM 1119 C C . TYR C 1 67 ? 27.537 32.517 1.838 1.00 10.79 67 TYR B C 1
ATOM 1120 O O . TYR C 1 67 ? 28.242 33.240 1.141 1.00 11.26 67 TYR B O 1
ATOM 1129 N N . ILE C 1 68 ? 26.258 32.729 2.040 1.00 9.91 68 ILE B N 1
ATOM 1130 C CA . ILE C 1 68 ? 25.599 33.912 1.499 1.00 11.55 68 ILE B CA 1
ATOM 1131 C C . ILE C 1 68 ? 24.529 34.533 2.413 1.00 11.66 68 ILE B C 1
ATOM 1132 O O . ILE C 1 68 ? 23.969 33.878 3.312 1.00 12.54 68 ILE B O 1
ATOM 1137 N N . PRO C 1 69 ? 24.210 35.792 2.174 1.00 12.45 69 PRO B N 1
ATOM 1138 C CA . PRO C 1 69 ? 23.205 36.480 2.990 1.00 12.28 69 PRO B CA 1
ATOM 1139 C C . PRO C 1 69 ? 21.835 35.882 2.723 1.00 11.57 69 PRO B C 1
ATOM 1140 O O . PRO C 1 69 ? 21.383 35.874 1.610 1.00 11.60 69 PRO B O 1
ATOM 1144 N N . TYR C 1 70 ? 21.169 35.415 3.757 1.00 12.30 70 TYR B N 1
ATOM 1145 C CA . TYR C 1 70 ? 19.865 34.794 3.588 1.00 12.62 70 TYR B CA 1
ATOM 1146 C C . TYR C 1 70 ? 18.872 35.728 2.936 1.00 13.56 70 TYR B C 1
ATOM 1147 O O . TYR C 1 70 ? 18.085 35.293 2.117 1.00 14.09 70 TYR B O 1
ATOM 1156 N N . ASN C 1 71 ? 18.926 37.015 3.250 1.00 13.60 71 ASN B N 1
ATOM 1157 C CA . ASN C 1 71 ? 17.919 37.919 2.700 1.00 14.91 71 ASN B CA 1
ATOM 1158 C C . ASN C 1 71 ? 18.176 38.238 1.257 1.00 14.98 71 ASN B C 1
ATOM 1159 O O . ASN C 1 71 ? 17.465 39.016 0.670 1.00 16.91 71 ASN B O 1
ATOM 1164 N N . TYR C 1 72 ? 19.242 37.681 0.711 1.00 13.65 72 TYR B N 1
ATOM 1165 C CA . TYR C 1 72 ? 19.570 37.958 -0.679 1.00 15.98 72 TYR B CA 1
ATOM 1166 C C . TYR C 1 72 ? 19.010 36.917 -1.687 1.00 17.19 72 TYR B C 1
ATOM 1167 O O . TYR C 1 72 ? 19.230 36.987 -2.895 1.00 17.24 72 TYR B O 1
ATOM 1176 N N . ILE C 1 73 ? 18.265 35.958 -1.172 1.00 17.70 73 ILE B N 1
ATOM 1177 C CA . ILE C 1 73 ? 17.768 34.914 -2.028 1.00 20.38 73 ILE B CA 1
ATOM 1178 C C . ILE C 1 73 ? 16.351 34.631 -1.629 1.00 21.83 73 ILE B C 1
ATOM 1179 O O . ILE C 1 73 ? 15.885 35.109 -0.621 1.00 21.09 73 ILE B O 1
ATOM 1184 N N . GLU C 1 74 ? 15.688 33.844 -2.450 1.00 24.44 74 GLU B N 1
ATOM 1185 C CA . GLU C 1 74 ? 14.316 33.463 -2.237 1.00 26.84 74 GLU B CA 1
ATOM 1186 C C . GLU C 1 74 ? 14.263 31.973 -2.524 1.00 27.63 74 GLU B C 1
ATOM 1187 O O . GLU C 1 74 ? 14.687 31.523 -3.579 1.00 26.89 74 GLU B O 1
ATOM 1193 N N . ILE C 1 75 ? 13.793 31.215 -1.534 1.00 28.33 75 ILE B N 1
ATOM 1194 C CA . ILE C 1 75 ? 13.693 29.770 -1.610 1.00 29.72 75 ILE B CA 1
ATOM 1195 C C . ILE C 1 75 ? 12.689 29.523 -2.687 1.00 34.66 75 ILE B C 1
ATOM 1196 O O . ILE C 1 75 ? 11.719 30.274 -2.784 1.00 36.15 75 ILE B O 1
ATOM 1201 N N . ILE C 1 76 ? 12.950 28.504 -3.509 1.00 37.33 76 ILE B N 1
ATOM 1202 C CA . ILE C 1 76 ? 12.101 28.177 -4.623 1.00 43.07 76 ILE B CA 1
ATOM 1203 C C . ILE C 1 76 ? 10.957 27.338 -4.161 1.00 47.92 76 ILE B C 1
ATOM 1204 O O . ILE C 1 76 ? 11.104 26.142 -3.969 1.00 50.38 76 ILE B O 1
ATOM 1209 N N . LYS C 1 77 ? 9.810 27.970 -3.984 1.00 50.78 77 LYS B N 1
ATOM 1210 C CA . LYS C 1 77 ? 8.656 27.241 -3.489 1.00 55.13 77 LYS B CA 1
ATOM 1211 C C . LYS C 1 77 ? 8.127 26.284 -4.548 1.00 61.51 77 LYS B C 1
ATOM 1212 O O . LYS C 1 77 ? 8.151 26.628 -5.731 1.00 62.76 77 LYS B O 1
ATOM 1218 N N . ARG C 1 78 ? 7.686 25.114 -4.091 1.00 66.22 78 ARG B N 1
ATOM 1219 C CA . ARG C 1 78 ? 7.069 24.015 -4.893 1.00 73.50 78 ARG B CA 1
ATOM 1220 C C . ARG C 1 78 ? 7.864 22.716 -4.627 1.00 73.63 78 ARG B C 1
ATOM 1221 O O . ARG C 1 78 ? 8.966 22.789 -4.070 1.00 68.52 78 ARG B O 1
ATOM 1229 N N . ARG C 1 79 ? 7.318 21.553 -4.992 1.00 80.04 79 ARG B N 1
ATOM 1230 C CA . ARG C 1 79 ? 7.999 20.270 -4.801 1.00 81.34 79 ARG B CA 1
ATOM 1231 C C . ARG C 1 79 ? 7.264 19.243 -5.581 1.00 89.85 79 ARG B C 1
ATOM 1232 O O . ARG C 1 79 ? 6.615 18.416 -4.948 1.00 94.64 79 ARG B O 1
ATOM 1240 N N . MET D 2 3 ? 18.542 47.878 -5.397 1.00 39.87 3 MET Q N 1
ATOM 1241 C CA . MET D 2 3 ? 19.278 48.250 -4.130 1.00 38.78 3 MET Q CA 1
ATOM 1242 C C . MET D 2 3 ? 19.568 47.041 -3.259 1.00 35.14 3 MET Q C 1
ATOM 1243 O O . MET D 2 3 ? 18.646 46.485 -2.639 1.00 36.90 3 MET Q O 1
ATOM 1248 N N . PRO D 2 4 ? 20.843 46.671 -3.176 1.00 95.80 4 PRO Q N 1
ATOM 1249 C CA . PRO D 2 4 ? 21.301 45.528 -2.372 1.00 76.31 4 PRO Q CA 1
ATOM 1250 C C . PRO D 2 4 ? 20.893 45.700 -0.928 1.00 62.95 4 PRO Q C 1
ATOM 1251 O O . PRO D 2 4 ? 21.249 46.675 -0.265 1.00 69.06 4 PRO Q O 1
ATOM 1255 N N . PRO D 2 5 ? 20.151 44.750 -0.430 1.00 47.15 5 PRO Q N 1
ATOM 1256 C CA . PRO D 2 5 ? 19.714 44.774 0.965 1.00 38.54 5 PRO Q CA 1
ATOM 1257 C C . PRO D 2 5 ? 20.918 44.873 1.930 1.00 37.72 5 PRO Q C 1
ATOM 1258 O O . PRO D 2 5 ? 22.062 44.574 1.532 1.00 39.76 5 PRO Q O 1
ATOM 1262 N N . THR D 2 6 ? 20.688 45.342 3.156 1.00 35.53 6 THR Q N 1
ATOM 1263 C CA . THR D 2 6 ? 21.739 45.408 4.150 1.00 34.05 6 THR Q CA 1
ATOM 1264 C C . THR D 2 6 ? 22.143 43.931 4.440 1.00 26.13 6 THR Q C 1
ATOM 1265 O O . THR D 2 6 ? 21.332 42.968 4.255 1.00 20.52 6 THR Q O 1
ATOM 1269 N N . LEU D 2 7 ? 23.394 43.701 4.827 1.00 25.68 7 LEU Q N 1
ATOM 1270 C CA . LEU D 2 7 ? 23.823 42.320 5.072 1.00 20.88 7 LEU Q CA 1
ATOM 1271 C C . LEU D 2 7 ? 23.581 41.964 6.511 1.00 20.25 7 LEU Q C 1
ATOM 1272 O O . LEU D 2 7 ? 23.781 42.779 7.380 1.00 24.08 7 LEU Q O 1
ATOM 1277 N N . PRO D 2 8 ? 23.146 40.743 6.766 1.00 17.46 8 PRO Q N 1
ATOM 1278 C CA . PRO D 2 8 ? 23.011 40.250 8.131 1.00 20.49 8 PRO Q CA 1
ATOM 1279 C C . PRO D 2 8 ? 24.330 40.238 8.891 1.00 26.22 8 PRO Q C 1
ATOM 1280 O O . PRO D 2 8 ? 25.375 40.326 8.340 1.00 26.91 8 PRO Q O 1
ATOM 1284 N N . HIS D 2 9 ? 24.275 40.173 10.192 1.00 33.73 9 HIS Q N 1
ATOM 1285 C CA . HIS D 2 9 ? 25.477 40.196 10.961 1.00 42.06 9 HIS Q CA 1
ATOM 1286 C C . HIS D 2 9 ? 26.020 38.781 11.007 1.00 47.37 9 HIS Q C 1
ATOM 1287 O O . HIS D 2 9 ? 25.388 37.873 10.502 1.00 45.58 9 HIS Q O 1
ATOM 1294 N N . ARG D 2 10 ? 27.180 38.612 11.640 1.00 55.92 10 ARG Q N 1
ATOM 1295 C CA . ARG D 2 10 ? 27.830 37.327 11.824 1.00 65.30 10 ARG Q CA 1
ATOM 1296 C C . ARG D 2 10 ? 29.111 37.598 12.612 1.00 74.29 10 ARG Q C 1
ATOM 1297 O O . ARG D 2 10 ? 29.869 38.510 12.268 1.00 70.58 10 ARG Q O 1
ATOM 1305 N N . ASP D 2 11 ? 29.381 36.826 13.661 1.00 88.17 11 ASP Q N 1
ATOM 1306 C CA . ASP D 2 11 ? 30.587 37.064 14.458 1.00 97.94 11 ASP Q CA 1
ATOM 1307 C C . ASP D 2 11 ? 31.860 36.385 13.902 1.00 102.63 11 ASP Q C 1
ATOM 1308 O O . ASP D 2 11 ? 32.644 35.813 14.661 1.00 117.24 11 ASP Q O 1
ATOM 1313 N N . TRP D 2 12 ? 32.059 36.451 12.589 1.00 93.04 12 TRP Q N 1
ATOM 1314 C CA . TRP D 2 12 ? 33.230 35.884 11.916 1.00 98.57 12 TRP Q CA 1
ATOM 1315 C C . TRP D 2 12 ? 33.447 36.598 10.579 1.00 87.68 12 TRP Q C 1
ATOM 1316 O O . TRP D 2 12 ? 32.763 37.577 10.286 1.00 77.12 12 TRP Q O 1
#

Organism: Saccharomyces cerevisiae (strain ATCC 204508 / S288c) (NCBI:txid559292)

Solvent-accessible surface area: 11217 Å² total; per-residue (Å²): 166,141,115,58,108,108,131,62,64,100,0,127,3,70,61,78,7,112,29,124,41,112,153,48,4,12,50,2,128,123,31,42,68,5,17,10,53,32,75,82,13,76,136,33,110,122,26,77,5,30,77,0,115,14,136,109,39,72,84,7,13,0,0,93,47,11,14,90,61,83,237,233,97,38,120,54,20,150,49,92,84,183,99,125,72,74,84,0,118,2,59,70,72,10,118,31,92,52,109,172,66,5,15,62,3,123,156,44,37,79,3,14,10,73,28,76,96,6,89,135,52,96,115,16,76,2,29,80,0,116,16,140,127,24,77,79,5,14,0,0,97,43,7,13,79,50,71,183,223,202,204,86,33,117,60,22,157,52,94,80

CATH classification: 2.30.30.40

B-factor: mean 32.04, std 18.77, range [7.67, 142.49]

Secondary structure (DSSP, 8-state):
----GGG-EEEEESS-B--S-TTTB--B-TT-EEEEEEEE-TTS-EEEEEEEEETT--EEEEEGGGEEEE-/--S--EEEESS-B--S-TTTB--B-TT-EEEEEEEE-TTS-EEEEEEEEETTS-EEEEEGGGEEE----/-PPPPPP---/-PPPPP----